Protein AF-A0A366VWV3-F1 (afdb_monomer)

Sequence (101 aa):
MTDNFLQLTGIVTESPIHKISPSGVEHCNLTIEHRSVQEEAGLPRNAMCYMPIATSGPLASQLKNKLSKGMQIKVSGFITYHQSKSNLGKLVLHAQYIEQI

Foldseek 3Di:
DPDFKDKAKFFFAFAWDWDADPVRKIKTKTWGWGWDWDADPNDTDIDIDIAIEMEIHPVNVVCVVVDGGGFIKMFMAGWDWAQDPVRDIDIHGYGPDMDTD

Nearest PDB structures (foldseek):
  4apv-assembly1_A-2  TM=9.394E-01  e=8.925E-13  Klebsiella pneumoniae
  2pnh-assembly1_A  TM=9.614E-01  e=3.339E-12  Escherichia coli K-12
  2ccz-assembly1_B  TM=9.227E-01  e=4.830E-12  Escherichia coli K-12
  1v1q-assembly1_A  TM=9.035E-01  e=6.630E-12  Escherichia coli K-12
  1txy-assembly1_A  TM=9.449E-01  e=3.229E-11  Escherichia coli

pLDDT: mean 95.46, std 5.01, range [71.94, 98.69]

Solvent-accessible surface area (backbone atoms only — not comparable to full-atom values): 5730 Å² total; per-residue (Å²): 139,85,89,62,76,49,76,50,58,27,30,24,71,46,64,61,47,74,49,66,47,99,87,69,45,34,30,29,35,40,37,28,41,27,75,50,75,45,78,55,96,90,36,85,37,83,45,73,48,79,45,38,35,38,30,57,41,71,64,22,60,70,45,62,92,70,61,47,54,68,42,41,32,40,37,29,29,32,72,48,78,48,71,41,97,84,74,60,60,43,69,31,39,40,48,77,43,79,46,82,105

Secondary structure (DSSP, 8-state):
-----EEEEEEE-S--EEEE-TTS-EEEEEEEEEEEEEEETTEEEEEEEEEEEEEETHHHHHTTTT--TT-EEEEEEEEEEEEPTTS-EEEEEEEEEEEE-

Radius of gyration: 14.64 Å; Cα contacts (8 Å, |Δi|>4): 224; chains: 1; bounding box: 35×33×42 Å

Mean predicted aligned error: 3.33 Å

Structure (mmCIF, N/CA/C/O backbone):
data_AF-A0A366VWV3-F1
#
_entry.id   AF-A0A366VWV3-F1
#
loop_
_atom_site.group_PDB
_atom_site.id
_atom_site.type_symbol
_atom_site.label_atom_id
_atom_site.label_alt_id
_atom_site.label_comp_id
_atom_site.label_asym_id
_atom_site.label_entity_id
_atom_site.label_seq_id
_atom_site.pdbx_PDB_ins_code
_atom_site.Cartn_x
_atom_site.Cartn_y
_atom_site.Cartn_z
_atom_site.occupancy
_atom_site.B_iso_or_equiv
_atom_site.auth_seq_id
_atom_site.auth_comp_id
_atom_site.auth_asym_id
_atom_site.auth_atom_id
_atom_site.pdbx_PDB_model_num
ATOM 1 N N . MET A 1 1 ? -8.545 -21.091 -3.454 1.00 81.50 1 MET A N 1
ATOM 2 C CA . MET A 1 1 ? -9.093 -19.945 -2.697 1.00 81.50 1 MET A CA 1
ATOM 3 C C . MET A 1 1 ? -9.127 -18.767 -3.649 1.00 81.50 1 MET A C 1
ATOM 5 O O . MET A 1 1 ? -8.155 -18.602 -4.376 1.00 81.50 1 MET A O 1
ATOM 9 N N . THR A 1 2 ? -10.235 -18.035 -3.721 1.00 91.38 2 THR A N 1
ATOM 10 C CA . THR A 1 2 ? -10.432 -16.951 -4.703 1.00 91.38 2 THR A CA 1
ATOM 11 C C . THR A 1 2 ? -10.463 -15.568 -4.062 1.00 91.38 2 THR A C 1
ATOM 13 O O . THR A 1 2 ? -10.080 -14.604 -4.716 1.00 91.38 2 THR A O 1
ATOM 16 N N . ASP A 1 3 ? -10.853 -15.469 -2.789 1.00 97.31 3 ASP A N 1
ATOM 17 C CA . ASP A 1 3 ? -10.975 -14.187 -2.098 1.00 97.31 3 ASP A CA 1
ATOM 18 C C . ASP A 1 3 ? -9.616 -13.684 -1.616 1.00 97.31 3 ASP A C 1
ATOM 20 O O . ASP A 1 3 ? -8.938 -14.320 -0.806 1.00 97.31 3 ASP A O 1
ATOM 24 N N . ASN A 1 4 ? -9.216 -12.526 -2.132 1.00 97.94 4 ASN A N 1
ATOM 25 C CA . ASN A 1 4 ? -8.055 -11.781 -1.673 1.00 97.94 4 ASN A CA 1
ATOM 26 C C . ASN A 1 4 ? -8.230 -10.317 -2.075 1.00 97.94 4 ASN A C 1
ATOM 28 O O . ASN A 1 4 ? -7.920 -9.927 -3.200 1.00 97.94 4 ASN A O 1
ATOM 32 N N . PHE A 1 5 ? -8.764 -9.524 -1.152 1.00 98.06 5 PHE A N 1
ATOM 33 C CA . PHE A 1 5 ? -8.963 -8.102 -1.358 1.00 98.06 5 PHE A CA 1
ATOM 34 C C . PHE A 1 5 ? -8.680 -7.340 -0.068 1.00 98.06 5 PHE A C 1
ATOM 36 O O . PHE A 1 5 ? -9.206 -7.675 0.992 1.00 98.06 5 PHE A O 1
ATOM 43 N N . LEU A 1 6 ? -7.856 -6.305 -0.167 1.00 98.56 6 LEU A N 1
ATOM 44 C CA . LEU A 1 6 ? -7.579 -5.353 0.895 1.00 98.56 6 LEU A CA 1
ATOM 45 C C . LEU A 1 6 ? -7.780 -3.946 0.344 1.00 98.56 6 LEU A C 1
ATOM 47 O O . LEU A 1 6 ? -7.256 -3.617 -0.718 1.00 98.56 6 LEU A O 1
ATOM 51 N N . GLN A 1 7 ? -8.485 -3.119 1.111 1.00 98.50 7 GLN A N 1
ATOM 52 C CA . GLN A 1 7 ? -8.597 -1.681 0.907 1.00 98.50 7 GLN A CA 1
ATOM 53 C C . GLN A 1 7 ? -8.054 -0.965 2.140 1.00 98.50 7 GLN A C 1
ATOM 55 O O . GLN A 1 7 ? -8.470 -1.257 3.260 1.00 98.50 7 GLN A O 1
ATOM 60 N N . LEU A 1 8 ? -7.135 -0.025 1.937 1.00 98.69 8 LEU A N 1
ATOM 61 C CA . LEU A 1 8 ? -6.459 0.679 3.019 1.00 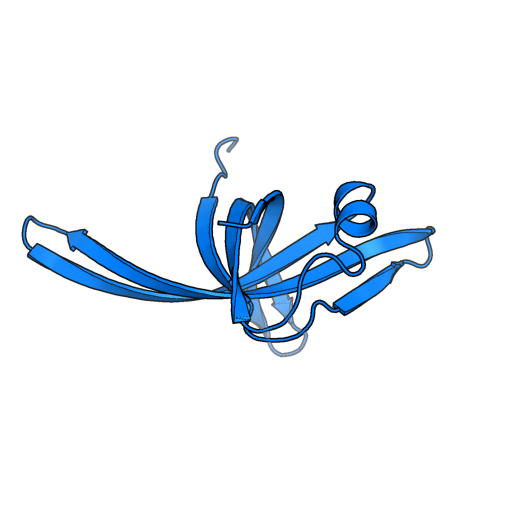98.69 8 LEU A CA 1
ATOM 62 C C . LEU A 1 8 ? -6.194 2.137 2.633 1.00 98.69 8 LEU A C 1
ATOM 64 O O . LEU A 1 8 ? -5.720 2.424 1.535 1.00 98.69 8 LEU A O 1
ATOM 68 N N . THR A 1 9 ? -6.490 3.063 3.542 1.00 98.69 9 THR A N 1
ATOM 69 C CA . THR A 1 9 ? -6.090 4.471 3.425 1.00 98.69 9 THR A CA 1
ATOM 70 C C . THR A 1 9 ? -4.796 4.721 4.184 1.00 98.69 9 THR A C 1
ATOM 72 O O . THR A 1 9 ? -4.524 4.061 5.183 1.00 98.69 9 THR A O 1
ATOM 75 N N . GLY A 1 10 ? -3.991 5.683 3.760 1.00 98.44 10 GLY A N 1
ATOM 76 C CA . GLY A 1 10 ? -2.797 6.050 4.510 1.00 98.44 10 GLY A CA 1
ATOM 77 C C . GLY A 1 10 ? -2.023 7.193 3.884 1.00 98.44 10 GLY A C 1
ATOM 78 O O . GLY A 1 10 ? -2.389 7.703 2.826 1.00 98.44 10 GLY A O 1
ATOM 79 N N . ILE A 1 11 ? -0.952 7.587 4.562 1.00 98.56 11 ILE A N 1
ATOM 80 C CA . ILE A 1 11 ? -0.055 8.661 4.142 1.00 98.56 11 ILE A CA 1
ATOM 81 C C . ILE A 1 11 ? 1.183 8.045 3.499 1.00 98.56 11 ILE A C 1
ATOM 83 O O . ILE A 1 11 ? 1.825 7.179 4.091 1.00 98.56 11 ILE A O 1
ATOM 87 N N . VAL A 1 12 ? 1.541 8.495 2.298 1.00 98.31 12 VAL A N 1
ATOM 88 C CA . VAL A 1 12 ? 2.765 8.078 1.604 1.00 98.31 12 VAL A CA 1
ATOM 89 C C . VAL A 1 12 ? 3.983 8.485 2.433 1.00 98.31 12 VAL A C 1
ATOM 91 O O . VAL A 1 12 ? 4.223 9.672 2.660 1.00 98.31 12 VAL A O 1
ATOM 94 N N . THR A 1 13 ? 4.768 7.506 2.885 1.00 98.12 13 THR A N 1
ATOM 95 C CA . THR A 1 13 ? 5.857 7.765 3.840 1.00 98.12 13 THR A CA 1
ATOM 96 C C . THR A 1 13 ? 7.098 8.337 3.172 1.00 98.12 13 THR A C 1
ATOM 98 O O . THR A 1 13 ? 7.791 9.153 3.766 1.00 98.12 13 THR A O 1
ATOM 101 N N . GLU A 1 14 ? 7.377 7.921 1.936 1.00 95.19 14 GLU A N 1
ATOM 102 C CA . GLU A 1 14 ? 8.528 8.340 1.134 1.00 95.19 14 GLU A CA 1
ATOM 103 C C . GLU A 1 14 ? 8.146 8.408 -0.349 1.00 95.19 14 GLU A C 1
ATOM 105 O O . GLU A 1 14 ? 7.154 7.809 -0.769 1.00 95.19 14 GLU A O 1
ATOM 110 N N . SER A 1 15 ? 8.941 9.115 -1.156 1.00 93.69 15 SER A N 1
ATOM 111 C CA . SER A 1 15 ? 8.704 9.208 -2.600 1.00 93.69 15 SER A CA 1
ATOM 112 C C . SER A 1 15 ? 8.654 7.816 -3.257 1.00 93.69 15 SER A C 1
ATOM 114 O O . SER A 1 15 ? 9.539 6.993 -2.997 1.00 93.69 15 SER A O 1
ATOM 116 N N . PRO A 1 16 ? 7.660 7.540 -4.124 1.00 95.56 16 PRO A N 1
ATOM 117 C CA . PRO A 1 16 ? 7.558 6.261 -4.816 1.00 95.56 16 PRO A CA 1
ATOM 118 C C . PRO A 1 16 ? 8.799 5.933 -5.651 1.00 95.56 16 PRO A C 1
ATOM 120 O O . PRO A 1 16 ? 9.371 6.783 -6.334 1.00 95.56 16 PRO A O 1
ATOM 123 N N . ILE A 1 17 ? 9.187 4.662 -5.636 1.00 96.50 17 ILE A N 1
ATOM 124 C CA . ILE A 1 17 ? 10.318 4.132 -6.390 1.00 96.50 17 ILE A CA 1
ATOM 125 C C . ILE A 1 17 ? 9.796 3.495 -7.674 1.00 96.50 17 ILE A C 1
ATOM 127 O O . ILE A 1 17 ? 9.144 2.447 -7.637 1.00 96.50 17 ILE A O 1
ATOM 131 N N . HIS A 1 18 ? 10.160 4.082 -8.811 1.00 96.25 18 HIS A N 1
ATOM 132 C CA . HIS A 1 18 ? 9.853 3.540 -10.130 1.00 96.25 18 HIS A CA 1
ATOM 133 C C . HIS A 1 18 ? 11.013 2.703 -10.676 1.00 96.25 18 HIS A C 1
ATOM 135 O O . HIS A 1 18 ? 12.178 3.085 -10.562 1.00 96.25 18 HIS A O 1
ATOM 141 N N . LYS A 1 19 ? 10.703 1.546 -11.266 1.00 95.88 19 LYS A N 1
ATOM 142 C CA . LYS A 1 19 ? 11.679 0.642 -11.896 1.00 95.88 19 LYS A CA 1
ATOM 143 C C . LYS A 1 19 ? 11.107 0.063 -13.181 1.00 95.88 19 LYS A C 1
ATOM 145 O O . LYS A 1 19 ? 9.896 -0.039 -13.315 1.00 95.88 19 LYS A O 1
ATOM 150 N N . ILE A 1 20 ? 11.977 -0.355 -14.091 1.00 97.00 20 ILE A N 1
ATOM 151 C CA . ILE A 1 20 ? 11.599 -1.114 -15.286 1.00 97.00 20 ILE A CA 1
ATOM 152 C C . ILE A 1 20 ? 12.268 -2.486 -15.177 1.00 97.00 20 ILE A C 1
ATOM 154 O O . ILE A 1 20 ? 13.459 -2.564 -14.870 1.00 97.00 20 ILE A O 1
ATOM 158 N N . SER A 1 21 ? 11.506 -3.567 -15.344 1.00 95.31 21 SER A N 1
ATOM 159 C CA . SER A 1 21 ? 12.054 -4.928 -15.363 1.00 95.31 21 SER A CA 1
ATOM 160 C C . SER A 1 21 ? 12.851 -5.191 -16.652 1.00 95.31 21 SER A C 1
ATOM 162 O O . SER A 1 21 ? 12.656 -4.492 -17.646 1.00 95.31 21 SER A O 1
ATOM 164 N N . PRO A 1 22 ? 13.684 -6.249 -16.711 1.00 96.94 22 PRO A N 1
ATOM 165 C CA . PRO A 1 22 ? 14.326 -6.670 -17.962 1.00 96.94 22 PRO A CA 1
ATOM 166 C C . PRO A 1 22 ? 13.342 -6.962 -19.107 1.00 96.94 22 PRO A C 1
ATOM 168 O O . PRO A 1 22 ? 13.706 -6.841 -20.270 1.00 96.94 22 PRO A O 1
ATOM 171 N N . SER A 1 23 ? 12.091 -7.317 -18.789 1.00 95.75 23 SER A N 1
ATOM 172 C CA . SER A 1 23 ? 11.015 -7.517 -19.768 1.00 95.75 23 SER A CA 1
ATOM 173 C C . SER A 1 23 ? 10.301 -6.224 -20.188 1.00 95.75 23 SER A C 1
ATOM 175 O O . SER A 1 23 ? 9.318 -6.288 -20.920 1.00 95.75 23 SER A O 1
ATOM 177 N N . GLY A 1 24 ? 10.759 -5.057 -19.725 1.00 95.06 24 GLY A N 1
ATOM 178 C CA . GLY A 1 24 ? 10.180 -3.755 -20.062 1.00 95.06 24 GLY A CA 1
ATOM 179 C C . GLY A 1 24 ? 8.941 -3.372 -19.247 1.00 95.06 24 GLY A C 1
ATOM 180 O O . GLY A 1 24 ? 8.285 -2.386 -19.571 1.00 95.06 24 GLY A O 1
ATOM 181 N N . VAL A 1 25 ? 8.600 -4.116 -18.189 1.00 96.00 25 VAL A N 1
ATOM 182 C CA . VAL A 1 25 ? 7.425 -3.818 -17.357 1.00 96.00 25 VAL A CA 1
ATOM 183 C C . VAL A 1 25 ? 7.769 -2.723 -16.355 1.00 96.00 25 VAL A C 1
ATOM 185 O O . VAL A 1 25 ? 8.720 -2.847 -15.583 1.00 96.00 25 VAL A O 1
ATOM 188 N N . GLU A 1 26 ? 6.985 -1.647 -16.352 1.00 97.25 26 GLU A N 1
ATOM 189 C CA . GLU A 1 26 ? 7.117 -0.596 -15.347 1.00 97.25 26 GLU A CA 1
ATOM 190 C C . GLU A 1 26 ? 6.556 -1.054 -14.005 1.00 97.25 26 GLU A C 1
ATOM 192 O O . GLU A 1 26 ? 5.498 -1.674 -13.929 1.00 97.25 26 GLU A O 1
ATOM 197 N N . HIS A 1 27 ? 7.257 -0.707 -12.937 1.00 97.31 27 HIS A N 1
ATOM 198 C CA . HIS A 1 27 ? 6.898 -0.991 -11.560 1.00 97.31 27 HIS A CA 1
ATOM 199 C C . HIS A 1 27 ? 6.946 0.297 -10.748 1.00 97.31 27 HIS A C 1
ATOM 201 O O . HIS A 1 27 ? 7.832 1.127 -10.949 1.00 97.31 27 HIS A O 1
ATOM 207 N N . CYS A 1 28 ? 6.027 0.434 -9.800 1.00 97.12 28 CYS A N 1
ATOM 208 C CA . CYS A 1 28 ? 6.025 1.488 -8.797 1.00 97.12 28 CYS A CA 1
ATOM 209 C C . CYS A 1 28 ? 5.873 0.841 -7.420 1.00 97.12 28 CYS A C 1
ATOM 211 O O . CYS A 1 28 ? 4.931 0.081 -7.189 1.00 97.12 28 CYS A O 1
ATOM 213 N N . ASN A 1 29 ? 6.822 1.114 -6.526 1.00 96.94 29 ASN A N 1
ATOM 214 C CA . ASN A 1 29 ? 6.786 0.661 -5.142 1.00 96.94 29 ASN A CA 1
ATOM 215 C C . ASN A 1 29 ? 6.751 1.868 -4.213 1.00 96.94 29 ASN A C 1
ATOM 217 O O . ASN A 1 29 ? 7.547 2.791 -4.371 1.00 96.94 29 ASN A O 1
ATOM 221 N N . LEU A 1 30 ? 5.887 1.831 -3.211 1.00 97.31 30 LEU A N 1
ATOM 222 C CA . LEU A 1 30 ? 5.838 2.833 -2.151 1.00 97.31 30 LEU A CA 1
ATOM 223 C C . LEU A 1 30 ? 5.421 2.175 -0.834 1.00 97.31 30 LEU A C 1
ATOM 225 O O . LEU A 1 30 ? 5.112 0.985 -0.795 1.00 97.31 30 LEU A O 1
ATOM 229 N N . THR A 1 31 ? 5.396 2.955 0.236 1.00 98.38 31 THR A N 1
ATOM 230 C CA . THR A 1 31 ? 4.856 2.534 1.528 1.00 98.38 31 THR A CA 1
ATOM 231 C C . THR A 1 31 ? 3.871 3.592 1.994 1.00 98.38 31 THR A C 1
ATOM 233 O O . THR A 1 31 ? 4.154 4.787 1.875 1.00 98.38 31 THR A O 1
ATOM 236 N N . ILE A 1 32 ? 2.729 3.155 2.522 1.00 98.56 32 ILE A N 1
ATOM 237 C CA . ILE A 1 32 ? 1.833 4.034 3.277 1.00 98.56 32 ILE A CA 1
ATOM 238 C C . ILE A 1 32 ? 1.910 3.727 4.765 1.00 98.56 32 ILE A C 1
ATOM 240 O O . ILE A 1 32 ? 2.025 2.570 5.169 1.00 98.56 32 ILE A O 1
ATOM 244 N N . GLU A 1 33 ? 1.804 4.770 5.573 1.00 98.69 33 GLU A N 1
ATOM 245 C CA . GLU A 1 33 ? 1.478 4.672 6.984 1.00 98.69 33 GLU A CA 1
ATOM 246 C C . GLU A 1 33 ? -0.039 4.799 7.137 1.00 98.69 33 GLU A C 1
ATOM 248 O O . GLU A 1 33 ? -0.634 5.823 6.799 1.00 98.69 33 GLU A O 1
ATOM 253 N N . HIS A 1 34 ? -0.671 3.746 7.643 1.00 98.69 34 HIS A N 1
ATOM 254 C CA . HIS A 1 34 ? -2.069 3.764 8.044 1.00 98.69 34 HIS A CA 1
ATOM 255 C C . HIS A 1 34 ? -2.164 3.993 9.549 1.00 98.69 34 HIS A C 1
ATOM 257 O O . HIS A 1 34 ? -1.478 3.321 10.323 1.00 98.69 34 HIS A O 1
ATOM 263 N N . ARG A 1 35 ? -3.062 4.891 9.957 1.00 98.44 35 ARG A N 1
ATOM 264 C CA . ARG A 1 35 ? -3.490 5.079 11.346 1.00 98.44 35 ARG A CA 1
ATOM 265 C C . ARG A 1 35 ? -5.001 5.249 11.377 1.00 98.44 35 ARG A C 1
ATOM 267 O O . ARG A 1 35 ? -5.536 6.075 10.641 1.00 98.44 35 ARG A O 1
ATOM 274 N N . SER A 1 36 ? -5.682 4.492 12.227 1.00 98.44 36 SER A N 1
ATOM 275 C CA . SER A 1 36 ? -7.122 4.627 12.446 1.00 98.44 36 SER A CA 1
ATOM 276 C C . SER A 1 36 ? -7.539 4.125 13.829 1.00 98.44 36 SER A C 1
ATOM 278 O O .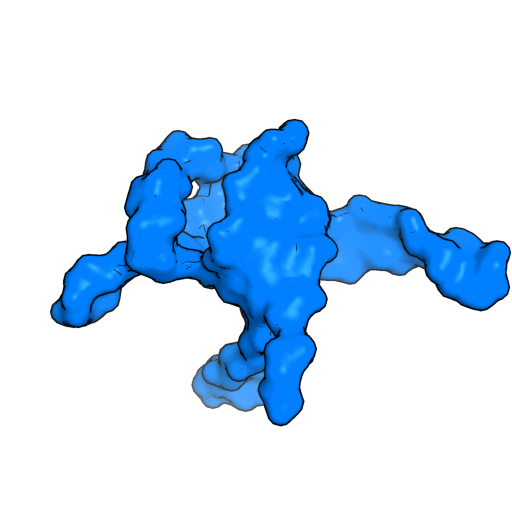 SER A 1 36 ? -6.745 3.532 14.563 1.00 98.44 36 SER A O 1
ATOM 280 N N . VAL A 1 37 ? -8.805 4.364 14.168 1.00 98.50 37 VAL A N 1
ATOM 281 C CA . VAL A 1 37 ? -9.502 3.704 15.273 1.00 98.50 37 VAL A CA 1
ATOM 282 C C . VAL A 1 37 ? -10.554 2.791 14.655 1.00 98.50 37 VAL A C 1
ATOM 284 O O . VAL A 1 37 ? -11.338 3.238 13.821 1.00 98.50 37 VAL A O 1
ATOM 287 N N . GLN A 1 38 ? -10.541 1.521 15.041 1.00 98.31 38 GLN A N 1
ATOM 288 C CA . GLN A 1 38 ? -11.520 0.511 14.648 1.00 98.31 38 GLN A CA 1
ATOM 289 C C . GLN A 1 38 ? -12.347 0.099 15.865 1.00 98.31 38 GLN A C 1
ATOM 291 O O . GLN A 1 38 ? -11.933 0.332 16.998 1.00 98.31 38 GLN A O 1
ATOM 296 N N . GLU A 1 39 ? -13.498 -0.523 15.644 1.00 98.12 39 GLU A N 1
ATOM 297 C CA . GLU A 1 39 ? -14.257 -1.173 16.711 1.00 98.12 39 GLU A CA 1
ATOM 298 C C . GLU A 1 39 ? -13.926 -2.669 16.738 1.00 98.12 39 GLU A C 1
ATOM 300 O O . GLU A 1 39 ? -13.989 -3.346 15.713 1.00 98.12 39 GLU A O 1
ATOM 305 N N . GLU A 1 40 ? -13.574 -3.190 17.909 1.00 98.06 40 GLU A N 1
ATOM 306 C CA . GLU A 1 40 ? -13.326 -4.611 18.134 1.00 98.06 40 GLU A CA 1
ATOM 307 C C . GLU A 1 40 ? -13.964 -5.012 19.469 1.00 98.06 40 GLU A C 1
ATOM 309 O O . GLU A 1 40 ? -13.683 -4.410 20.504 1.00 98.06 40 GLU A O 1
ATOM 314 N N . ALA A 1 41 ? -14.870 -5.996 19.444 1.00 97.69 41 ALA A N 1
ATOM 315 C CA . ALA A 1 41 ? -15.664 -6.410 20.609 1.00 97.69 41 ALA A CA 1
ATOM 316 C C . ALA A 1 41 ? -16.414 -5.247 21.306 1.00 97.69 41 ALA A C 1
ATOM 318 O O . ALA A 1 41 ? -16.517 -5.211 22.531 1.00 97.69 41 ALA A O 1
ATOM 319 N N . GLY A 1 42 ? -16.927 -4.288 20.522 1.00 97.94 42 GLY A N 1
ATOM 320 C CA . GLY A 1 42 ? -17.642 -3.108 21.025 1.00 97.94 42 GLY A CA 1
ATOM 321 C C . GLY A 1 42 ? -16.748 -2.051 21.683 1.00 97.94 42 GLY A C 1
ATOM 322 O O . GLY A 1 42 ? -17.256 -1.142 22.337 1.00 97.94 42 GLY A O 1
ATOM 323 N N . LEU A 1 43 ? -15.422 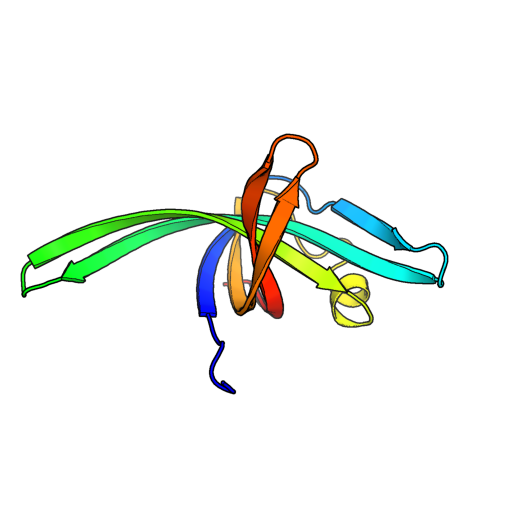-2.165 21.547 1.00 98.12 43 LEU A N 1
ATOM 324 C CA . LEU A 1 43 ? -14.449 -1.241 22.127 1.00 98.12 43 LEU A CA 1
ATOM 325 C C . LEU A 1 43 ? -13.581 -0.596 21.034 1.00 98.12 43 LEU A C 1
ATOM 327 O O . LEU A 1 43 ? -13.225 -1.262 20.059 1.00 98.12 43 LEU A O 1
ATOM 331 N N . PRO A 1 44 ? -13.189 0.683 21.186 1.00 98.31 44 PRO A N 1
ATOM 332 C CA . PRO A 1 44 ? -12.292 1.335 20.243 1.00 98.31 44 PRO A CA 1
ATOM 333 C C . PRO A 1 44 ? -10.872 0.759 20.346 1.00 98.31 44 PRO A C 1
ATOM 335 O O . PRO A 1 44 ? -10.290 0.665 21.431 1.00 98.31 44 PRO A O 1
ATOM 338 N N . ARG A 1 45 ? -10.278 0.431 19.199 1.00 98.25 45 ARG A N 1
ATOM 339 C CA . ARG A 1 45 ? -8.921 -0.100 19.064 1.00 98.25 45 ARG A CA 1
ATOM 340 C C . ARG A 1 45 ? -8.113 0.727 18.074 1.00 98.25 45 ARG A C 1
ATOM 342 O O . ARG A 1 45 ? -8.507 0.906 16.926 1.00 98.25 45 ARG A O 1
ATOM 349 N N . ASN A 1 46 ? -6.939 1.185 18.501 1.00 98.25 46 ASN A N 1
ATOM 350 C CA . ASN A 1 46 ? -5.987 1.825 17.597 1.00 98.25 46 ASN A CA 1
ATOM 351 C C . ASN A 1 46 ? -5.392 0.785 16.640 1.00 98.25 46 ASN A C 1
ATOM 353 O O . ASN A 1 46 ? -4.804 -0.202 17.087 1.00 98.25 46 ASN A O 1
ATOM 357 N N . ALA A 1 47 ? -5.497 1.043 15.338 1.00 98.38 47 ALA A N 1
ATOM 358 C CA . ALA A 1 47 ? -4.884 0.250 14.284 1.00 98.38 47 ALA A CA 1
ATOM 359 C C . ALA A 1 47 ? -3.817 1.087 13.570 1.00 98.38 47 ALA A C 1
ATOM 361 O O . ALA A 1 47 ? -4.083 2.193 13.096 1.00 98.38 47 ALA A O 1
ATOM 362 N N . MET A 1 48 ? -2.596 0.556 13.497 1.00 98.25 48 MET A N 1
ATOM 363 C CA . MET A 1 48 ? -1.478 1.203 12.817 1.00 98.25 48 MET A CA 1
ATOM 364 C C . MET A 1 48 ? -0.664 0.172 12.048 1.00 98.25 48 MET A C 1
ATOM 366 O O . MET A 1 48 ? -0.311 -0.874 12.592 1.00 98.25 48 MET A O 1
ATOM 3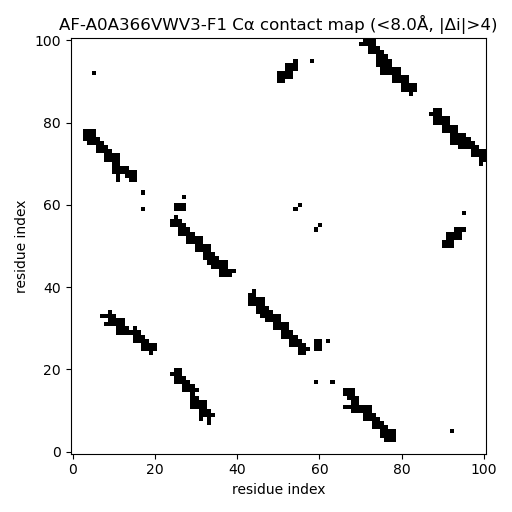70 N N . CYS A 1 49 ? -0.320 0.484 10.801 1.00 97.81 49 CYS A N 1
ATOM 371 C CA . CYS A 1 49 ? 0.627 -0.320 10.040 1.00 97.81 49 CYS A CA 1
ATOM 372 C C 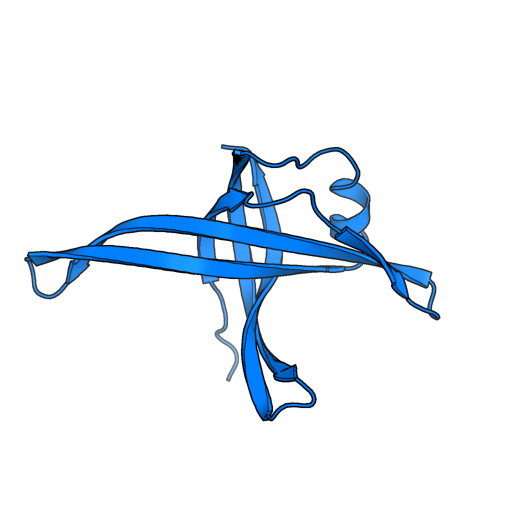. CYS A 1 49 ? 1.382 0.507 9.000 1.00 97.81 49 CYS A C 1
ATOM 374 O O . CYS A 1 49 ? 0.848 1.457 8.430 1.00 97.81 49 CYS A O 1
ATOM 376 N N . TYR A 1 50 ? 2.599 0.065 8.693 1.00 98.00 50 TYR A N 1
ATOM 377 C CA . TYR A 1 50 ? 3.300 0.443 7.472 1.00 98.00 50 TYR A CA 1
ATOM 378 C C . TYR A 1 50 ? 3.025 -0.631 6.425 1.00 98.00 50 TYR A C 1
ATOM 380 O O . TYR A 1 50 ? 3.432 -1.778 6.607 1.00 98.00 50 TYR A O 1
ATOM 388 N N . MET A 1 51 ? 2.318 -0.277 5.354 1.00 98.12 51 MET A N 1
ATOM 389 C CA . MET A 1 51 ? 1.953 -1.207 4.286 1.00 98.12 51 MET A CA 1
ATOM 390 C C . MET A 1 51 ? 2.814 -0.946 3.047 1.00 98.12 51 MET A C 1
ATOM 392 O O . MET A 1 51 ? 2.622 0.078 2.382 1.00 98.12 51 MET A O 1
ATOM 396 N N . PRO A 1 52 ? 3.749 -1.852 2.704 1.00 97.88 52 PRO A N 1
ATOM 397 C CA . PRO A 1 52 ? 4.401 -1.838 1.405 1.00 97.88 52 PRO A CA 1
ATOM 398 C C . PRO A 1 52 ? 3.368 -2.065 0.302 1.00 97.88 52 PRO A C 1
ATOM 400 O O . PRO A 1 52 ? 2.588 -3.017 0.353 1.00 97.88 52 PRO A O 1
ATOM 403 N N . ILE A 1 53 ? 3.400 -1.221 -0.718 1.00 98.19 53 ILE A N 1
ATOM 404 C CA . ILE A 1 53 ? 2.542 -1.306 -1.894 1.00 98.19 53 ILE A CA 1
ATOM 405 C C . ILE A 1 53 ? 3.415 -1.512 -3.124 1.00 98.19 53 ILE A C 1
ATOM 407 O O . ILE A 1 53 ? 4.437 -0.844 -3.298 1.00 98.19 53 ILE A O 1
ATOM 411 N N . ALA A 1 54 ? 2.981 -2.417 -3.993 1.00 97.75 54 ALA A N 1
ATOM 412 C CA . ALA A 1 54 ? 3.578 -2.647 -5.297 1.00 97.75 54 ALA A CA 1
ATOM 413 C C . ALA A 1 54 ? 2.507 -2.535 -6.383 1.00 97.75 54 ALA A C 1
ATOM 415 O O . ALA A 1 54 ? 1.398 -3.039 -6.241 1.00 97.75 54 ALA A O 1
ATOM 416 N N . THR A 1 55 ? 2.838 -1.916 -7.507 1.00 97.38 55 THR A N 1
ATOM 417 C CA . THR A 1 55 ? 2.008 -1.970 -8.712 1.00 97.38 55 THR A CA 1
ATOM 418 C C . THR A 1 55 ? 2.885 -2.057 -9.949 1.00 97.38 55 THR A C 1
ATOM 420 O O . THR A 1 55 ? 4.057 -1.675 -9.923 1.00 97.38 55 THR A O 1
ATOM 423 N N . SER A 1 56 ? 2.348 -2.643 -11.014 1.00 96.56 56 SER A N 1
ATOM 424 C CA . SER A 1 56 ? 3.086 -2.952 -12.240 1.00 96.56 56 SER A CA 1
ATOM 425 C C . SER A 1 56 ? 2.243 -2.649 -13.473 1.00 96.56 56 SER A C 1
ATOM 427 O O . SER A 1 56 ? 1.015 -2.637 -13.406 1.00 96.56 56 SER A O 1
ATOM 429 N N . GLY A 1 57 ? 2.898 -2.443 -14.612 1.00 96.19 57 GLY A N 1
ATOM 430 C CA . GLY A 1 57 ? 2.228 -2.195 -15.882 1.00 96.19 57 GLY A CA 1
ATOM 431 C C . GLY A 1 57 ? 1.576 -0.806 -15.945 1.00 96.19 57 GLY A C 1
ATOM 432 O O . GLY A 1 57 ? 2.107 0.141 -15.362 1.00 96.19 57 GLY A O 1
ATOM 433 N N . PRO A 1 58 ? 0.429 -0.659 -16.637 1.00 95.62 58 PRO A N 1
ATOM 434 C CA . PRO A 1 58 ? -0.157 0.649 -16.940 1.00 95.62 58 PRO A CA 1
ATOM 435 C C . PRO A 1 58 ? -0.405 1.536 -15.714 1.00 95.62 58 PRO A C 1
ATOM 437 O O . PRO A 1 58 ? -0.161 2.740 -15.772 1.00 95.62 58 PRO A O 1
ATOM 440 N N . LEU A 1 59 ? -0.835 0.952 -14.589 1.00 94.88 59 LEU A N 1
ATOM 441 C CA . LEU A 1 59 ? -1.058 1.707 -13.355 1.00 94.88 59 LEU A CA 1
ATOM 442 C C . LEU A 1 59 ? 0.256 2.289 -12.807 1.00 94.88 59 LEU A C 1
ATOM 444 O O . LEU A 1 59 ? 0.297 3.452 -12.416 1.00 94.88 59 LEU A O 1
ATOM 448 N N . ALA A 1 60 ? 1.358 1.535 -12.856 1.00 96.12 60 ALA A N 1
ATOM 449 C CA . ALA A 1 60 ? 2.669 2.039 -12.448 1.00 96.12 60 ALA A CA 1
ATOM 450 C C . ALA A 1 60 ? 3.120 3.234 -13.305 1.00 96.12 60 ALA A C 1
ATOM 452 O O . ALA A 1 60 ? 3.657 4.205 -12.766 1.00 96.12 60 ALA A O 1
ATOM 453 N N . SER A 1 61 ? 2.856 3.186 -14.615 1.00 93.50 61 SER A N 1
ATOM 454 C CA . SER A 1 61 ? 3.137 4.285 -15.546 1.00 93.50 61 SER A CA 1
ATOM 455 C C . SER A 1 61 ? 2.306 5.527 -15.245 1.00 93.50 61 SER A C 1
ATOM 457 O O . SER A 1 61 ? 2.835 6.636 -15.211 1.00 93.50 61 SER A O 1
ATOM 459 N N . GLN A 1 62 ? 1.011 5.343 -14.983 1.00 92.88 62 GLN A N 1
ATOM 460 C CA . GLN A 1 62 ? 0.078 6.429 -14.680 1.00 92.88 62 GLN A CA 1
ATOM 461 C C . GLN A 1 62 ? 0.407 7.167 -13.383 1.00 92.88 62 GLN A C 1
ATOM 463 O O . GLN A 1 62 ? 0.031 8.330 -13.254 1.00 92.88 62 GLN A O 1
ATOM 468 N N . LEU A 1 63 ? 1.071 6.508 -12.433 1.00 91.94 63 LEU A N 1
ATOM 469 C CA . LEU A 1 63 ? 1.431 7.081 -11.135 1.00 91.94 63 LEU A CA 1
ATOM 470 C C . LEU A 1 63 ? 2.738 7.878 -11.153 1.00 91.94 63 LEU A C 1
ATOM 472 O O . LEU A 1 63 ? 3.036 8.558 -10.169 1.00 91.94 63 LEU A O 1
ATOM 476 N N . LYS A 1 64 ? 3.515 7.822 -12.245 1.00 88.19 64 LYS A N 1
ATOM 477 C CA . LYS A 1 64 ? 4.754 8.600 -12.370 1.00 88.19 64 LYS A CA 1
ATOM 478 C C . LYS A 1 64 ? 4.486 10.075 -12.090 1.00 88.19 64 LYS A C 1
ATOM 480 O O . LYS A 1 64 ? 3.618 10.682 -12.713 1.00 88.19 64 LYS A O 1
ATOM 485 N N . ASN A 1 65 ? 5.253 10.638 -11.159 1.00 86.75 65 ASN A N 1
ATOM 486 C CA . ASN A 1 65 ? 5.177 12.037 -10.725 1.00 86.75 65 ASN A CA 1
ATOM 487 C C . ASN A 1 65 ? 3.817 12.476 -10.142 1.00 86.75 65 ASN A C 1
ATOM 489 O O . ASN A 1 65 ? 3.625 13.668 -9.921 1.00 86.75 65 ASN A O 1
ATOM 493 N N . LYS A 1 66 ? 2.876 11.554 -9.888 1.00 91.75 66 LYS A N 1
ATOM 494 C CA . LYS A 1 66 ? 1.569 11.882 -9.289 1.00 91.75 66 LYS A CA 1
ATOM 495 C C . LYS A 1 66 ? 1.534 11.725 -7.778 1.00 91.75 66 LYS A C 1
ATOM 497 O O . LYS A 1 66 ? 0.682 12.324 -7.138 1.00 91.75 66 LYS A O 1
ATOM 502 N N . LEU A 1 67 ? 2.414 10.892 -7.230 1.00 93.62 67 LEU A N 1
ATOM 503 C CA . LEU A 1 67 ? 2.478 10.608 -5.803 1.00 93.62 67 LEU A CA 1
ATOM 504 C C . LEU A 1 67 ? 3.786 11.139 -5.217 1.00 93.62 67 LEU A C 1
ATOM 506 O O . LEU A 1 67 ? 4.858 10.959 -5.796 1.00 93.62 67 LEU A O 1
ATOM 510 N N . SER A 1 68 ? 3.696 11.758 -4.046 1.00 94.75 68 SER A N 1
ATOM 511 C CA . SER A 1 68 ? 4.818 12.296 -3.286 1.00 94.75 68 SER A CA 1
ATOM 512 C C . SER A 1 68 ? 4.636 12.022 -1.792 1.00 94.75 68 SER A C 1
ATOM 514 O O . SER A 1 68 ? 3.550 11.666 -1.325 1.00 94.75 68 SER A O 1
ATOM 516 N N . LYS A 1 69 ? 5.728 12.151 -1.035 1.00 97.12 69 LYS A N 1
ATOM 517 C CA . LYS A 1 69 ? 5.724 12.018 0.425 1.00 97.12 69 LYS A CA 1
ATOM 518 C C . LYS A 1 69 ? 4.687 12.949 1.058 1.00 97.12 69 LYS A C 1
ATOM 520 O O . LYS A 1 69 ? 4.601 14.119 0.698 1.00 97.12 69 LYS A O 1
ATOM 525 N N . GLY A 1 70 ? 3.944 12.432 2.033 1.00 97.50 70 GLY A N 1
ATOM 526 C CA . GLY A 1 70 ? 2.921 13.176 2.766 1.00 97.50 70 GLY A CA 1
ATOM 527 C C . GLY A 1 70 ? 1.541 13.176 2.107 1.00 97.50 70 GLY A C 1
ATOM 528 O O . GLY A 1 70 ? 0.582 13.594 2.747 1.00 97.50 70 GLY A O 1
ATOM 529 N N . MET A 1 71 ? 1.402 12.678 0.874 1.00 97.44 71 MET A N 1
ATOM 530 C CA . MET A 1 71 ? 0.088 12.556 0.243 1.00 97.44 71 MET A CA 1
ATOM 531 C C . MET A 1 71 ? -0.760 11.495 0.933 1.00 97.44 71 MET A C 1
ATOM 533 O O . MET A 1 71 ? -0.285 10.391 1.209 1.00 97.44 71 MET A O 1
ATOM 537 N N . GLN A 1 72 ? -2.031 11.815 1.157 1.00 98.12 72 GLN A N 1
ATOM 538 C CA . GLN A 1 72 ? -3.014 10.860 1.632 1.00 98.12 72 GLN A CA 1
ATOM 539 C C . GLN A 1 72 ? -3.650 10.146 0.436 1.00 98.12 7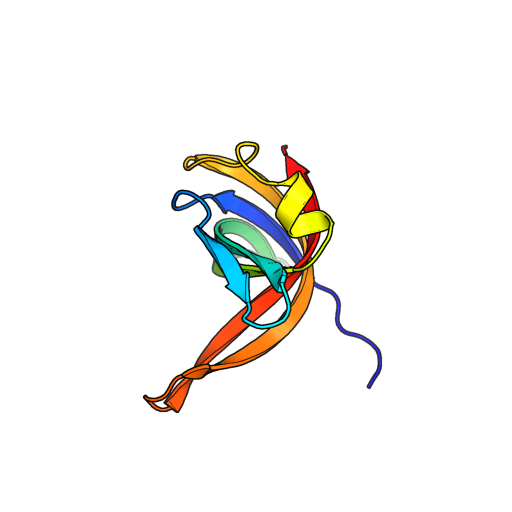2 GLN A C 1
ATOM 541 O O . GLN A 1 72 ? -4.079 10.775 -0.532 1.00 98.12 72 GLN A O 1
ATOM 546 N N . ILE A 1 73 ? -3.674 8.817 0.483 1.00 98.12 73 ILE A N 1
ATOM 547 C CA . ILE A 1 73 ? -4.208 7.985 -0.596 1.00 98.12 73 ILE A CA 1
ATOM 548 C C . ILE A 1 73 ? -5.075 6.856 -0.049 1.00 98.12 73 ILE A C 1
ATOM 550 O O . ILE A 1 73 ? -4.907 6.418 1.092 1.00 98.12 73 ILE A O 1
ATOM 554 N N . LYS A 1 74 ? -5.976 6.347 -0.889 1.00 98.62 74 LYS A N 1
ATOM 555 C CA . LYS A 1 74 ? -6.657 5.063 -0.706 1.00 98.62 74 LYS A CA 1
ATOM 556 C C . LYS A 1 74 ? -6.139 4.078 -1.742 1.00 98.62 74 LYS A C 1
ATOM 558 O O . LYS A 1 74 ? -6.033 4.408 -2.922 1.00 98.62 74 LYS A O 1
ATOM 563 N N . VAL A 1 75 ? -5.812 2.873 -1.291 1.00 98.50 75 VAL A N 1
ATOM 564 C CA . VAL A 1 75 ? -5.252 1.808 -2.122 1.00 98.50 75 VAL A CA 1
ATOM 565 C C . VAL A 1 75 ? -6.065 0.543 -1.938 1.00 98.50 75 VAL A C 1
ATOM 567 O O . VAL A 1 75 ? -6.304 0.128 -0.804 1.00 98.50 75 VAL A O 1
ATOM 570 N N . SER A 1 76 ? -6.437 -0.084 -3.052 1.00 98.62 76 SER A N 1
ATOM 571 C CA . SER A 1 76 ? -7.161 -1.354 -3.058 1.00 98.62 76 SER A CA 1
ATOM 572 C C . SER A 1 76 ? -6.531 -2.359 -4.018 1.00 98.62 76 SER A C 1
ATOM 574 O O . SER A 1 76 ? -6.025 -1.992 -5.083 1.00 98.62 76 SER A O 1
ATOM 576 N N . GLY A 1 77 ? -6.564 -3.637 -3.652 1.00 98.44 77 GLY A N 1
ATOM 577 C CA . GLY A 1 77 ? -6.020 -4.729 -4.456 1.00 98.44 77 GLY A CA 1
ATOM 578 C C . GLY A 1 77 ? -5.893 -6.010 -3.644 1.00 98.44 77 GLY A C 1
ATOM 579 O O . GLY A 1 77 ? -6.666 -6.221 -2.717 1.00 98.44 77 GLY A O 1
ATOM 580 N N . PHE A 1 78 ? -4.911 -6.850 -3.957 1.00 98.25 78 PHE A N 1
ATOM 581 C CA . PHE A 1 78 ? -4.698 -8.134 -3.282 1.00 98.25 78 PHE A CA 1
ATOM 582 C C . PHE A 1 78 ? -3.370 -8.147 -2.522 1.00 98.25 78 PHE A C 1
ATOM 584 O O . PHE A 1 78 ? -2.421 -7.462 -2.898 1.00 98.25 78 PHE A O 1
ATOM 591 N N . ILE A 1 79 ? -3.279 -8.938 -1.456 1.00 98.06 79 ILE A N 1
ATOM 592 C CA . ILE A 1 79 ? -2.063 -9.058 -0.646 1.00 98.06 79 ILE A CA 1
ATOM 593 C C . ILE A 1 79 ? -1.251 -10.297 -1.012 1.00 98.06 79 ILE A C 1
ATOM 595 O O . ILE A 1 79 ? -1.792 -11.369 -1.284 1.00 98.06 79 ILE A O 1
ATOM 599 N N . THR A 1 80 ? 0.069 -10.152 -0.985 1.00 96.88 80 THR A N 1
ATOM 600 C CA . THR A 1 80 ? 1.035 -11.237 -1.174 1.00 96.88 80 THR A CA 1
ATOM 601 C C . THR A 1 80 ? 2.083 -11.203 -0.070 1.00 96.88 80 THR A C 1
ATOM 603 O O . THR A 1 80 ? 2.305 -10.176 0.574 1.00 96.88 80 THR A O 1
ATOM 606 N N . TYR A 1 81 ? 2.743 -12.335 0.162 1.00 95.12 81 TYR A N 1
ATOM 607 C CA . TYR A 1 81 ? 3.863 -12.422 1.091 1.00 95.12 81 TYR A CA 1
ATOM 608 C C . TYR A 1 81 ? 5.170 -12.555 0.313 1.00 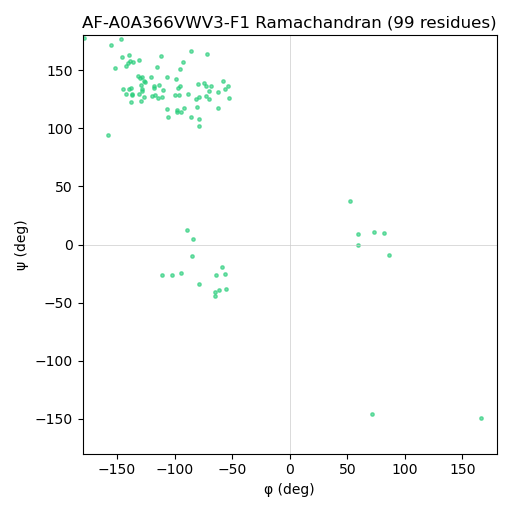95.12 81 TYR A C 1
ATOM 610 O O . TYR A 1 81 ? 5.382 -13.529 -0.406 1.00 95.12 81 TYR A O 1
ATOM 618 N N . HIS A 1 82 ? 6.053 -11.569 0.445 1.00 92.88 82 HIS A N 1
ATOM 619 C CA . HIS A 1 82 ? 7.373 -11.585 -0.176 1.00 92.88 82 HIS A CA 1
ATOM 620 C C . HIS A 1 82 ? 8.405 -12.041 0.847 1.00 92.88 82 HIS A C 1
ATOM 622 O O . HIS A 1 82 ? 8.659 -11.327 1.815 1.00 92.88 82 HIS A O 1
ATOM 628 N N . GLN A 1 83 ? 9.046 -13.183 0.613 1.00 88.00 83 GLN A N 1
ATOM 629 C CA . GLN A 1 83 ? 10.201 -13.610 1.399 1.00 88.00 83 GLN A CA 1
ATOM 630 C C . GLN A 1 83 ? 11.451 -12.867 0.927 1.00 88.00 83 GLN A C 1
ATOM 632 O O . GLN A 1 83 ? 11.765 -12.835 -0.264 1.00 88.00 83 GLN A O 1
ATOM 637 N N . SER A 1 84 ? 12.163 -12.238 1.858 1.00 79.62 84 SER A N 1
ATOM 638 C CA . SER A 1 84 ? 13.491 -11.703 1.570 1.00 79.62 84 SER A CA 1
ATOM 639 C C . SER A 1 84 ? 14.561 -12.782 1.755 1.00 79.62 84 SER A C 1
ATOM 641 O O . SER A 1 84 ? 14.324 -13.820 2.372 1.00 79.62 84 SER A O 1
ATOM 643 N N . LYS A 1 85 ? 15.776 -12.513 1.262 1.00 78.50 85 LYS A N 1
ATOM 644 C CA . LYS A 1 85 ? 16.931 -13.410 1.427 1.00 78.50 85 LYS A CA 1
ATOM 645 C C . LYS A 1 85 ? 17.286 -13.688 2.896 1.00 78.50 85 LYS A C 1
ATOM 647 O O . LYS A 1 85 ? 17.976 -14.661 3.161 1.00 78.50 85 LYS A O 1
ATOM 652 N N . SER A 1 86 ? 16.838 -12.850 3.835 1.00 78.06 86 SER A N 1
ATOM 653 C CA . SER A 1 86 ? 17.058 -13.039 5.273 1.00 78.06 86 SER A CA 1
ATOM 654 C C . SER A 1 86 ? 15.968 -13.874 5.960 1.00 78.06 86 SER A C 1
ATOM 656 O O . SER A 1 86 ? 15.895 -13.865 7.184 1.00 78.06 86 SER A O 1
ATOM 658 N N . ASN A 1 87 ? 15.093 -14.558 5.208 1.00 71.94 87 ASN A N 1
ATOM 659 C CA . ASN A 1 87 ? 13.906 -15.282 5.698 1.00 71.94 87 ASN A CA 1
ATOM 660 C C . ASN A 1 87 ? 12.870 -14.422 6.441 1.00 71.94 87 ASN A C 1
ATOM 662 O O . ASN A 1 87 ? 11.809 -14.924 6.808 1.00 71.94 87 ASN A O 1
ATOM 666 N N . LEU A 1 88 ? 13.110 -13.118 6.604 1.00 82.44 88 LEU A N 1
ATOM 667 C CA . LEU A 1 88 ? 12.088 -12.184 7.047 1.00 82.44 88 LEU A CA 1
ATOM 668 C C . LEU A 1 88 ? 11.210 -11.856 5.841 1.00 82.44 88 LEU A C 1
ATOM 670 O O . LEU A 1 88 ? 11.662 -11.202 4.893 1.00 82.44 88 LEU A O 1
ATOM 674 N N . GLY A 1 89 ? 9.983 -12.357 5.826 1.00 87.00 89 GLY A N 1
ATOM 675 C CA . GLY A 1 89 ? 9.036 -11.980 4.793 1.00 87.00 89 GLY A CA 1
ATOM 676 C C . GLY A 1 89 ? 8.160 -10.807 5.209 1.00 87.00 89 GLY A C 1
ATOM 677 O O . GLY A 1 89 ? 7.986 -10.507 6.391 1.00 87.00 89 GLY A O 1
ATOM 678 N N . LYS A 1 90 ? 7.629 -10.121 4.204 1.00 92.00 90 LYS A N 1
ATOM 679 C CA . LYS A 1 90 ? 6.786 -8.938 4.353 1.00 92.00 90 LYS A CA 1
ATOM 680 C C . LYS A 1 90 ? 5.487 -9.127 3.588 1.00 92.00 90 LYS A C 1
ATOM 682 O O . LYS A 1 90 ? 5.500 -9.645 2.471 1.00 92.00 90 LYS A O 1
ATOM 687 N N . LEU A 1 91 ? 4.389 -8.674 4.180 1.00 96.19 91 LEU A N 1
ATOM 688 C CA . LEU A 1 91 ? 3.130 -8.527 3.464 1.00 96.19 91 LEU A CA 1
ATOM 689 C C . LEU A 1 91 ? 3.244 -7.331 2.508 1.00 96.19 91 LEU A C 1
ATOM 691 O O . LEU A 1 91 ? 3.807 -6.299 2.875 1.00 96.19 91 LEU A O 1
ATOM 695 N N . VAL A 1 92 ? 2.757 -7.486 1.283 1.00 97.94 92 VAL A N 1
ATOM 696 C CA . VAL A 1 92 ? 2.760 -6.451 0.246 1.00 97.94 92 VAL A CA 1
ATOM 697 C C . VAL A 1 92 ? 1.362 -6.358 -0.347 1.00 97.94 92 VAL A C 1
ATOM 699 O O . VAL A 1 92 ? 0.797 -7.370 -0.755 1.00 97.94 92 VAL A O 1
ATOM 702 N N . LEU A 1 93 ? 0.817 -5.147 -0.423 1.00 98.56 93 LEU A N 1
ATOM 703 C CA . LEU A 1 93 ? -0.426 -4.863 -1.133 1.00 98.56 93 LEU A CA 1
ATOM 704 C C . LEU A 1 93 ? -0.122 -4.604 -2.613 1.00 98.56 93 LEU A C 1
ATOM 706 O O . LEU A 1 93 ? 0.462 -3.583 -2.974 1.00 98.56 93 LEU A O 1
ATOM 710 N N . HIS A 1 94 ? -0.523 -5.527 -3.482 1.00 98.31 94 HIS A N 1
ATOM 711 C CA . HIS A 1 94 ? -0.488 -5.329 -4.924 1.00 98.31 94 HIS A CA 1
ATOM 712 C C . HIS A 1 94 ? -1.682 -4.480 -5.355 1.00 98.31 94 HIS A C 1
ATOM 714 O O . HIS A 1 94 ? -2.809 -4.968 -5.438 1.00 98.31 94 HIS A O 1
ATOM 720 N N . ALA A 1 95 ? -1.431 -3.199 -5.614 1.00 98.31 95 ALA A N 1
ATOM 721 C CA . ALA A 1 95 ? -2.479 -2.237 -5.912 1.00 98.31 95 ALA A CA 1
ATOM 722 C C . ALA A 1 95 ? -3.069 -2.450 -7.312 1.00 98.31 95 ALA A C 1
ATOM 724 O O . ALA A 1 95 ? -2.345 -2.464 -8.313 1.00 98.31 95 ALA A O 1
ATOM 725 N N . GLN A 1 96 ? -4.397 -2.546 -7.355 1.00 97.88 96 GLN A N 1
ATOM 726 C CA . GLN A 1 96 ? -5.222 -2.507 -8.563 1.00 97.88 96 GLN A CA 1
ATOM 727 C C . GLN A 1 96 ? -5.899 -1.140 -8.735 1.00 97.88 96 GLN A C 1
ATOM 729 O O . GLN A 1 96 ? -6.163 -0.729 -9.862 1.00 97.88 96 GLN A O 1
ATOM 734 N N . TYR A 1 97 ? -6.124 -0.420 -7.630 1.00 97.56 97 TYR A N 1
ATOM 735 C CA . TYR A 1 97 ? -6.728 0.910 -7.604 1.00 97.56 97 TYR A CA 1
ATOM 736 C C . TYR A 1 97 ? -5.979 1.803 -6.616 1.00 97.56 97 TYR A C 1
ATOM 738 O O . TYR A 1 97 ? -5.676 1.372 -5.501 1.00 97.56 97 TYR A O 1
ATOM 746 N N . ILE A 1 98 ? -5.685 3.038 -7.027 1.00 97.38 98 ILE A N 1
ATOM 747 C CA . ILE A 1 98 ? -5.115 4.082 -6.169 1.00 97.38 98 ILE A CA 1
ATOM 748 C C . ILE A 1 98 ? -5.831 5.397 -6.463 1.00 97.38 98 ILE A C 1
ATOM 750 O O . ILE A 1 98 ? -5.895 5.816 -7.618 1.00 97.38 98 ILE A O 1
ATOM 754 N N . GLU A 1 99 ? -6.315 6.056 -5.416 1.00 95.50 99 GLU A N 1
ATOM 755 C CA . GLU A 1 99 ? -6.894 7.398 -5.480 1.00 95.50 99 GLU A CA 1
ATOM 756 C C . GLU A 1 99 ? -6.270 8.305 -4.416 1.00 95.50 99 GLU A C 1
ATOM 758 O O . GLU A 1 99 ? -5.948 7.861 -3.311 1.00 95.50 99 GLU A O 1
ATOM 763 N N . GLN A 1 100 ? -6.079 9.575 -4.765 1.00 94.12 100 GLN A N 1
ATOM 764 C CA . GLN A 1 100 ? -5.731 10.619 -3.806 1.00 94.12 100 GLN A CA 1
ATOM 765 C C . GLN A 1 100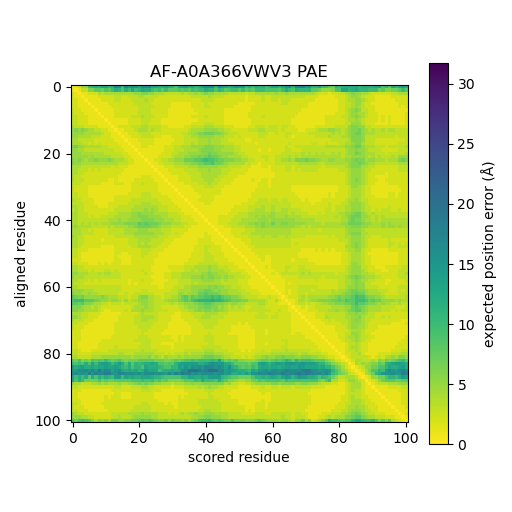 ? -7.004 11.071 -3.085 1.00 94.12 100 GLN A C 1
ATOM 767 O O . GLN A 1 100 ? -8.039 11.231 -3.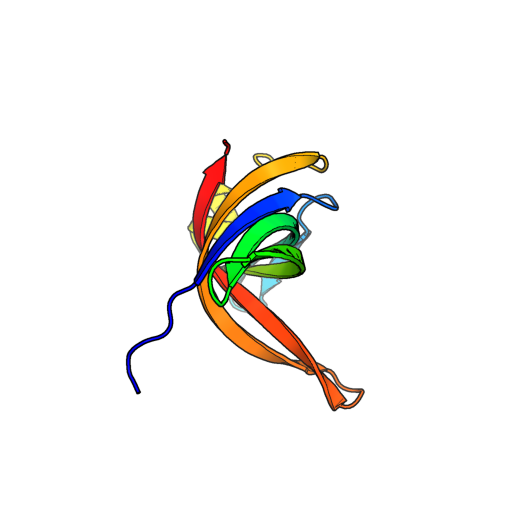735 1.00 94.12 100 GLN A O 1
ATOM 772 N N . ILE A 1 101 ? -6.909 11.277 -1.770 1.00 92.56 101 ILE A N 1
ATOM 773 C CA . ILE A 1 101 ? -8.012 11.745 -0.918 1.00 92.56 101 ILE A CA 1
ATOM 774 C C . ILE A 1 101 ? -7.678 13.052 -0.210 1.00 92.56 101 ILE A C 1
ATOM 776 O O . ILE A 1 101 ? -6.470 13.348 -0.058 1.00 92.56 101 ILE A O 1
#